Protein AF-A0A2P7REU9-F1 (afdb_monomer)

Sequence (84 aa):
KISAEFIQSVQGRKDGKLILVTAINPTPAGEGKTTTTVGLGDGLNRIGKKAVICIREASLGPNFGVKGGAAGGGYAQVVPMEDM

Structure (mmCIF, N/CA/C/O backbone):
data_AF-A0A2P7REU9-F1
#
_entry.id   AF-A0A2P7REU9-F1
#
loop_
_atom_site.group_PDB
_atom_site.id
_atom_site.type_symbol
_atom_site.label_atom_id
_atom_site.label_alt_id
_atom_site.label_comp_id
_atom_site.label_asym_id
_atom_site.label_entity_id
_atom_site.label_seq_id
_atom_site.pdbx_PDB_ins_code
_atom_site.Cartn_x
_atom_site.Cartn_y
_atom_site.Ca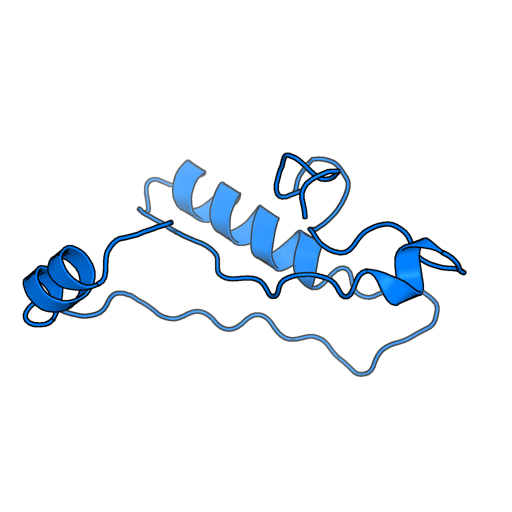rtn_z
_atom_site.occupancy
_atom_site.B_iso_or_equiv
_atom_site.auth_seq_id
_atom_site.auth_comp_id
_atom_site.auth_asym_id
_atom_site.auth_atom_id
_atom_site.pdbx_PDB_model_num
ATOM 1 N N . LYS A 1 1 ? -12.847 11.831 1.098 1.00 93.06 1 LYS A N 1
ATOM 2 C CA . LYS A 1 1 ? -11.998 12.319 2.219 1.00 93.06 1 LYS A CA 1
ATOM 3 C C . LYS A 1 1 ? -12.658 11.939 3.543 1.00 93.06 1 LYS A C 1
ATOM 5 O O . LYS A 1 1 ? -13.879 11.877 3.572 1.00 93.06 1 LYS A O 1
ATOM 10 N N . ILE A 1 2 ? -11.888 11.668 4.600 1.00 95.56 2 ILE A N 1
ATOM 11 C CA . ILE A 1 2 ? -12.416 11.432 5.957 1.00 95.56 2 ILE A CA 1
ATOM 12 C C . ILE A 1 2 ? -12.467 12.784 6.688 1.00 95.56 2 ILE A C 1
ATOM 14 O O . ILE A 1 2 ? -11.501 13.540 6.610 1.00 95.56 2 ILE A O 1
ATOM 18 N N . SER A 1 3 ? -13.584 13.109 7.344 1.00 98.12 3 SER A N 1
ATOM 19 C CA . SER A 1 3 ? -13.796 14.386 8.046 1.00 98.12 3 SER A CA 1
ATOM 20 C C . SER A 1 3 ? -12.951 14.509 9.320 1.00 98.12 3 SER A C 1
ATOM 22 O O . SER A 1 3 ? -12.720 13.513 10.013 1.00 98.12 3 SER A O 1
ATOM 24 N N . ALA A 1 4 ? -12.545 15.731 9.670 1.00 97.81 4 ALA A N 1
ATOM 25 C CA . ALA A 1 4 ? -11.725 15.998 10.853 1.00 97.81 4 ALA A CA 1
ATOM 26 C C . ALA A 1 4 ? -12.444 15.613 12.158 1.00 97.81 4 ALA A C 1
ATOM 28 O O . ALA A 1 4 ? -11.847 14.995 13.038 1.00 97.81 4 ALA A O 1
ATOM 29 N N . GLU A 1 5 ? -13.747 15.877 12.239 1.00 98.19 5 GLU A N 1
ATOM 30 C CA . GLU A 1 5 ? -14.607 15.564 13.385 1.00 98.19 5 GLU A CA 1
ATOM 31 C C . GLU A 1 5 ? -14.623 14.054 13.662 1.00 98.19 5 GLU A C 1
ATOM 33 O O . GLU A 1 5 ? -14.521 13.604 14.804 1.00 98.19 5 GLU A O 1
ATOM 38 N N . PHE A 1 6 ? -14.676 13.248 12.598 1.00 98.00 6 PHE A N 1
ATOM 39 C CA . PHE A 1 6 ? -14.625 11.791 12.708 1.00 98.00 6 PHE A CA 1
ATOM 40 C C . PHE A 1 6 ? -13.254 11.312 13.195 1.00 98.00 6 PHE A C 1
ATOM 42 O O . PHE A 1 6 ? -13.192 10.475 14.095 1.00 98.00 6 PHE A O 1
ATOM 49 N N . ILE A 1 7 ? -12.159 11.860 12.654 1.00 97.56 7 ILE A N 1
ATOM 50 C CA . ILE A 1 7 ? -10.792 11.526 13.093 1.00 97.56 7 ILE A CA 1
ATOM 51 C C . ILE A 1 7 ? -10.615 11.846 14.582 1.00 97.56 7 ILE A C 1
ATOM 53 O O . ILE A 1 7 ? -10.032 11.043 15.313 1.00 97.56 7 ILE A O 1
ATOM 57 N N . GLN A 1 8 ? -11.157 12.974 15.046 1.00 97.56 8 GLN A N 1
ATOM 58 C CA . GLN A 1 8 ? -11.131 13.358 16.455 1.00 97.56 8 GLN A CA 1
ATOM 59 C C . GLN A 1 8 ? -11.950 12.393 17.325 1.00 97.56 8 GLN A C 1
ATOM 61 O O . GLN A 1 8 ? -11.491 11.990 18.393 1.00 97.56 8 GLN A O 1
ATOM 66 N N . SER A 1 9 ? -13.115 11.944 16.844 1.00 97.81 9 SER A N 1
ATOM 67 C CA . SER A 1 9 ? -13.991 11.015 17.576 1.00 97.81 9 SER A CA 1
ATOM 68 C C . SER A 1 9 ? -13.367 9.639 17.852 1.00 97.81 9 SER A C 1
ATOM 70 O O . SER A 1 9 ? -13.812 8.928 18.753 1.00 97.81 9 SER A O 1
ATOM 72 N N . VAL A 1 10 ? -12.335 9.244 17.094 1.00 96.44 10 VAL A N 1
ATOM 73 C CA . VAL A 1 10 ? -11.710 7.914 17.195 1.00 96.44 10 VAL A CA 1
ATOM 74 C C . VAL A 1 10 ? -10.341 7.904 17.883 1.00 96.44 10 VAL A C 1
ATOM 76 O O . VAL A 1 10 ? -9.778 6.823 18.042 1.00 96.44 10 VAL A O 1
ATOM 79 N N . GLN A 1 11 ? -9.831 9.053 18.347 1.00 95.50 11 GLN A N 1
ATOM 80 C CA . GLN A 1 11 ? -8.498 9.172 18.974 1.00 95.50 11 GLN A CA 1
ATOM 81 C C . GLN A 1 11 ? -8.321 8.311 20.238 1.00 95.50 11 GLN A C 1
ATOM 83 O O . GLN A 1 11 ? -7.203 7.974 20.601 1.00 95.50 11 GLN A O 1
ATOM 88 N N . GLY A 1 12 ? -9.412 7.928 20.911 1.00 96.38 12 GLY A N 1
ATOM 89 C CA . GLY A 1 12 ? -9.363 7.053 22.091 1.00 96.38 12 GLY A CA 1
ATOM 90 C C . GLY A 1 12 ? -9.241 5.553 21.784 1.00 96.38 12 GLY A C 1
ATOM 91 O O . GLY A 1 12 ? -9.196 4.741 22.709 1.00 96.38 12 GLY A O 1
ATOM 92 N N . ARG A 1 13 ? -9.250 5.142 20.509 1.00 96.56 13 ARG A N 1
ATOM 93 C CA . ARG A 1 13 ? -9.125 3.727 20.125 1.00 96.56 13 ARG A CA 1
ATOM 94 C C . ARG A 1 13 ? -7.669 3.275 20.228 1.00 96.56 13 ARG A C 1
ATOM 96 O O . ARG A 1 13 ? -6.752 4.050 20.004 1.00 96.56 13 ARG A O 1
ATOM 103 N N . LYS A 1 14 ? -7.458 1.993 20.536 1.00 97.44 14 LYS A N 1
ATOM 104 C CA . LYS A 1 14 ? -6.115 1.400 20.508 1.00 97.44 14 LYS A CA 1
ATOM 105 C C . LYS A 1 14 ? -5.599 1.323 19.073 1.00 97.44 14 LYS A C 1
ATOM 107 O O . LYS A 1 14 ? -6.341 0.900 18.184 1.00 97.44 14 LYS A O 1
ATOM 112 N N . ASP A 1 15 ? -4.322 1.636 18.892 1.00 96.81 15 ASP A N 1
ATOM 113 C CA . ASP A 1 15 ? -3.650 1.492 17.606 1.00 96.81 15 ASP A CA 1
ATOM 114 C C . ASP A 1 15 ? -3.579 0.031 17.147 1.00 96.81 15 ASP A C 1
ATOM 116 O O . ASP A 1 15 ? -3.455 -0.914 17.935 1.00 96.81 15 ASP A O 1
ATOM 120 N N . GLY A 1 16 ? -3.651 -0.140 15.827 1.00 96.25 16 GLY A N 1
ATOM 121 C CA . GLY A 1 16 ? -3.409 -1.413 15.162 1.00 96.25 16 GLY A CA 1
ATOM 122 C C . GLY A 1 16 ? -1.920 -1.762 15.076 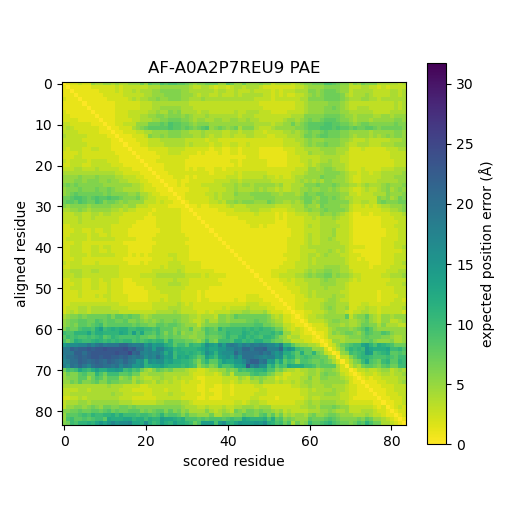1.00 96.25 16 GLY A C 1
ATOM 123 O O . GLY A 1 16 ? -1.057 -1.156 15.706 1.00 96.25 16 GLY A O 1
ATOM 124 N N . LYS A 1 17 ? -1.598 -2.767 14.258 1.00 98.19 17 LYS A N 1
ATOM 125 C CA . LYS A 1 17 ? -0.205 -3.089 13.924 1.00 98.19 17 LYS A CA 1
ATOM 126 C C . LYS A 1 17 ? 0.268 -2.198 12.776 1.00 98.19 17 LYS A C 1
ATOM 128 O O . LYS A 1 17 ? -0.432 -2.080 11.775 1.00 98.19 17 LYS A O 1
ATOM 133 N N . LEU A 1 18 ? 1.464 -1.627 12.913 1.00 98.38 18 LEU A N 1
ATOM 134 C CA . LEU A 1 18 ? 2.129 -0.856 11.864 1.00 98.38 18 LEU A CA 1
ATOM 135 C C . LEU A 1 18 ? 3.169 -1.733 11.162 1.00 98.38 18 LEU A C 1
ATOM 137 O O . LEU A 1 18 ? 4.059 -2.277 11.813 1.00 98.38 18 LEU A O 1
ATOM 141 N N . ILE A 1 19 ? 3.058 -1.858 9.840 1.00 98.38 19 ILE A N 1
ATOM 142 C CA . ILE A 1 19 ? 4.010 -2.592 9.001 1.00 98.38 19 ILE A CA 1
ATOM 143 C C . ILE A 1 19 ? 4.604 -1.612 7.991 1.00 98.38 19 ILE A C 1
ATOM 145 O O . ILE A 1 19 ? 3.877 -1.033 7.186 1.00 98.38 19 ILE A O 1
ATOM 149 N N . LEU A 1 20 ? 5.924 -1.429 8.037 1.00 98.25 20 LEU A N 1
ATOM 150 C CA . LEU A 1 20 ? 6.655 -0.574 7.105 1.00 98.25 20 LEU A CA 1
ATOM 151 C C . LEU A 1 20 ? 7.229 -1.413 5.961 1.00 98.25 20 LEU A C 1
ATOM 153 O O . LEU A 1 20 ? 8.021 -2.324 6.192 1.00 98.25 20 LEU A O 1
ATOM 157 N N . VAL A 1 21 ? 6.871 -1.066 4.725 1.00 97.44 21 VAL A N 1
ATOM 158 C CA . VAL A 1 21 ? 7.472 -1.649 3.518 1.00 97.44 21 VAL A CA 1
ATOM 159 C C . VAL A 1 21 ? 8.594 -0.735 3.029 1.00 97.44 21 VAL A C 1
ATOM 161 O O 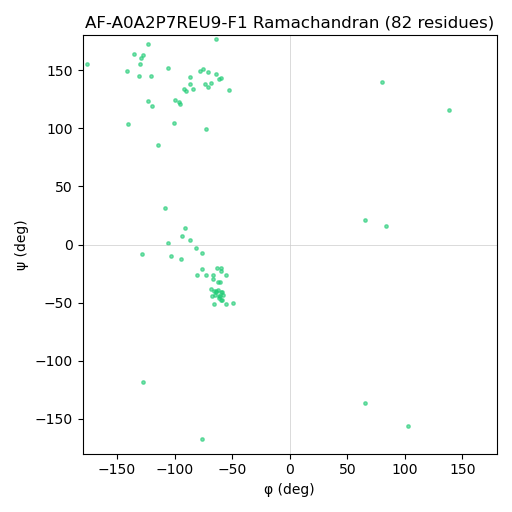. VAL A 1 21 ? 8.364 0.434 2.713 1.00 97.44 21 VAL A O 1
ATOM 164 N N . THR A 1 22 ? 9.810 -1.273 2.949 1.00 97.19 22 THR A N 1
ATOM 165 C CA . THR A 1 22 ? 10.991 -0.584 2.411 1.00 97.19 22 THR A CA 1
ATOM 166 C C . THR A 1 22 ? 11.608 -1.383 1.262 1.00 97.19 22 THR A C 1
ATOM 168 O O . THR A 1 22 ? 11.183 -2.500 0.977 1.00 97.19 22 THR A O 1
ATOM 171 N N . ALA A 1 23 ? 12.587 -0.798 0.582 1.00 95.88 23 ALA A N 1
ATOM 172 C CA . ALA A 1 23 ? 13.356 -1.445 -0.470 1.00 95.88 23 ALA A CA 1
ATOM 173 C C . ALA A 1 23 ? 14.848 -1.142 -0.289 1.00 95.88 23 ALA A C 1
ATOM 175 O O . ALA A 1 23 ? 15.218 -0.216 0.437 1.00 95.88 23 ALA A O 1
ATOM 176 N N . ILE A 1 24 ? 15.685 -1.923 -0.968 1.00 96.62 24 ILE A N 1
ATOM 177 C CA . ILE A 1 24 ? 17.101 -1.605 -1.163 1.00 96.62 24 ILE A CA 1
ATOM 178 C C . ILE A 1 24 ? 17.260 -0.321 -1.994 1.00 96.62 24 ILE A C 1
ATOM 180 O O . ILE A 1 24 ? 16.281 0.260 -2.473 1.00 96.62 24 ILE A O 1
ATOM 184 N N . ASN A 1 25 ? 18.505 0.115 -2.185 1.00 95.94 25 ASN A N 1
ATOM 185 C CA . ASN A 1 25 ? 18.818 1.229 -3.072 1.00 95.94 25 ASN A CA 1
ATOM 186 C C . ASN A 1 25 ? 18.219 0.995 -4.473 1.00 95.94 25 ASN A C 1
ATOM 188 O O . ASN A 1 25 ? 18.388 -0.101 -5.010 1.00 95.94 25 ASN A O 1
ATOM 192 N N . PRO A 1 26 ? 17.550 2.003 -5.068 1.00 92.25 26 PRO A N 1
ATOM 193 C CA . PRO A 1 26 ? 16.932 1.857 -6.377 1.00 92.25 26 PRO A CA 1
ATOM 194 C C . PRO A 1 26 ? 17.935 1.496 -7.470 1.00 92.25 26 PRO A C 1
ATOM 196 O O . PRO A 1 26 ? 19.053 2.012 -7.516 1.00 92.25 26 PRO A O 1
ATOM 199 N N . THR A 1 27 ? 17.484 0.659 -8.389 1.00 93.44 27 THR A N 1
ATOM 200 C CA . THR A 1 27 ? 18.207 0.164 -9.553 1.00 93.44 27 THR A CA 1
ATOM 201 C C . THR A 1 27 ? 17.354 0.360 -10.813 1.00 93.44 27 THR A C 1
ATOM 203 O O . THR A 1 27 ? 16.129 0.477 -10.723 1.00 93.44 27 THR A O 1
ATOM 206 N N . PRO A 1 28 ? 17.955 0.351 -12.017 1.00 89.56 28 PRO A N 1
ATOM 207 C CA . PRO A 1 28 ? 17.191 0.432 -13.264 1.00 89.56 28 PRO A CA 1
ATOM 208 C C . PRO A 1 28 ? 16.181 -0.708 -13.481 1.00 89.56 28 PRO A C 1
ATOM 210 O O . PRO A 1 28 ? 15.255 -0.542 -14.267 1.00 89.56 28 PRO A O 1
ATOM 213 N N . ALA A 1 29 ? 16.338 -1.848 -12.798 1.00 89.69 29 ALA A N 1
ATOM 214 C CA . ALA A 1 29 ? 15.414 -2.979 -12.902 1.00 89.69 29 ALA A CA 1
ATOM 215 C C . ALA A 1 29 ? 14.061 -2.717 -12.211 1.00 89.69 29 ALA A C 1
ATOM 217 O O . ALA A 1 29 ? 13.047 -3.288 -12.607 1.00 89.69 29 ALA A O 1
ATOM 218 N N . GLY A 1 30 ? 14.042 -1.833 -11.207 1.00 88.69 30 GLY A N 1
ATOM 219 C CA . GLY A 1 30 ? 12.870 -1.535 -10.393 1.00 88.69 30 GLY A CA 1
ATOM 220 C C . GLY A 1 30 ? 12.605 -2.573 -9.297 1.00 88.69 30 GLY A C 1
ATOM 221 O O . GLY A 1 30 ? 12.721 -3.778 -9.487 1.00 88.69 30 GLY A O 1
ATOM 222 N N . GLU A 1 31 ? 12.208 -2.091 -8.119 1.00 94.56 31 GLU A N 1
ATOM 223 C CA . GLU A 1 31 ? 12.107 -2.916 -6.903 1.00 94.56 31 GLU A CA 1
ATOM 224 C C . GLU A 1 31 ? 10.666 -3.311 -6.558 1.00 94.56 31 GLU A C 1
ATOM 226 O O . GLU A 1 31 ? 10.435 -4.086 -5.634 1.00 94.56 31 GLU A O 1
ATOM 231 N N . GLY A 1 32 ? 9.671 -2.731 -7.235 1.00 92.56 32 GLY A N 1
ATOM 232 C CA . GLY A 1 32 ? 8.261 -3.072 -7.014 1.00 92.56 32 GLY A CA 1
ATOM 233 C C . GLY A 1 32 ? 7.710 -2.705 -5.629 1.00 92.56 32 GLY A C 1
ATOM 234 O O . GLY A 1 32 ? 6.691 -3.251 -5.218 1.00 92.56 32 GLY A O 1
ATOM 235 N N . LYS A 1 33 ? 8.340 -1.768 -4.900 1.00 95.62 33 LYS A N 1
ATOM 236 C CA . LYS A 1 33 ? 7.964 -1.412 -3.516 1.00 95.62 33 LYS A CA 1
ATOM 237 C C . LYS A 1 33 ? 6.464 -1.146 -3.339 1.00 95.62 33 LYS A C 1
ATOM 239 O O . LYS A 1 33 ? 5.851 -1.719 -2.445 1.00 95.62 33 LYS A O 1
ATOM 244 N N . THR A 1 34 ? 5.872 -0.297 -4.183 1.00 94.50 34 THR A N 1
ATOM 245 C CA . THR A 1 34 ? 4.444 0.044 -4.070 1.00 94.50 34 THR A CA 1
ATOM 246 C C . THR A 1 34 ? 3.547 -1.145 -4.411 1.00 94.50 34 THR A C 1
ATOM 248 O O . THR A 1 34 ? 2.559 -1.368 -3.720 1.00 94.50 34 THR A O 1
ATOM 251 N N . THR A 1 35 ? 3.912 -1.953 -5.411 1.00 95.75 35 THR A N 1
ATOM 252 C CA . THR A 1 35 ? 3.200 -3.198 -5.745 1.00 95.75 35 THR A CA 1
ATOM 253 C C . THR A 1 35 ? 3.174 -4.148 -4.550 1.00 95.75 35 THR A C 1
ATOM 255 O O . THR A 1 35 ? 2.120 -4.680 -4.209 1.00 95.75 35 THR A O 1
ATOM 258 N N . THR A 1 36 ? 4.300 -4.292 -3.845 1.00 97.19 36 THR A N 1
ATOM 259 C CA . THR A 1 36 ? 4.383 -5.084 -2.611 1.00 97.19 36 THR A CA 1
ATOM 260 C C . THR A 1 36 ? 3.525 -4.496 -1.493 1.00 97.19 36 THR A C 1
ATOM 262 O O . THR A 1 36 ? 2.862 -5.248 -0.787 1.00 97.19 36 THR A O 1
ATOM 265 N N . THR A 1 37 ? 3.485 -3.170 -1.330 1.00 97.69 37 THR A N 1
ATOM 266 C CA . THR A 1 37 ? 2.600 -2.518 -0.349 1.00 97.69 37 THR A CA 1
ATOM 267 C C . THR A 1 37 ? 1.130 -2.840 -0.608 1.00 97.69 37 THR A C 1
ATOM 269 O O . THR A 1 37 ? 0.431 -3.227 0.327 1.00 97.69 37 THR A O 1
ATOM 272 N N . VAL A 1 38 ? 0.670 -2.722 -1.858 1.00 97.81 38 VAL A N 1
ATOM 273 C CA . VAL A 1 38 ? -0.722 -3.021 -2.227 1.00 97.81 38 VAL A CA 1
ATOM 274 C C . VAL A 1 38 ? -1.021 -4.510 -2.044 1.00 97.81 38 VAL A C 1
ATOM 276 O O . VAL A 1 38 ? -1.930 -4.866 -1.297 1.00 97.81 38 VAL A O 1
ATOM 279 N N . GLY A 1 39 ? -0.184 -5.385 -2.610 1.00 98.19 39 GLY A N 1
ATOM 280 C CA . GLY A 1 39 ? -0.371 -6.834 -2.528 1.00 98.19 39 GLY A CA 1
ATOM 281 C C . GLY A 1 39 ? -0.313 -7.386 -1.100 1.00 98.19 39 GLY A C 1
ATOM 282 O O . GLY A 1 39 ? -1.032 -8.329 -0.774 1.00 98.19 39 GLY A O 1
ATOM 283 N N . LEU A 1 40 ? 0.489 -6.786 -0.213 1.00 98.50 40 LEU A N 1
ATOM 284 C CA . LEU A 1 40 ? 0.496 -7.132 1.209 1.00 98.50 40 LEU A CA 1
ATOM 285 C C . LEU A 1 40 ? -0.843 -6.789 1.873 1.00 98.50 40 LEU A C 1
ATOM 287 O O . LEU A 1 40 ? -1.363 -7.597 2.641 1.00 98.50 40 LEU A O 1
ATOM 291 N N . GLY A 1 41 ? -1.410 -5.617 1.575 1.00 98.38 41 GLY A N 1
ATOM 292 C CA . GLY A 1 41 ? -2.735 -5.225 2.056 1.00 98.38 41 GLY A CA 1
ATOM 293 C C . GLY A 1 41 ? -3.825 -6.192 1.594 1.00 98.38 41 GLY A C 1
ATOM 294 O O . GLY A 1 41 ? -4.610 -6.678 2.414 1.00 98.38 41 GLY A O 1
ATOM 295 N N . ASP A 1 42 ? -3.824 -6.534 0.306 1.00 98.44 42 ASP A N 1
ATOM 296 C CA . ASP A 1 42 ? -4.764 -7.494 -0.283 1.00 98.44 42 ASP A CA 1
ATOM 297 C C . ASP A 1 42 ? -4.619 -8.882 0.352 1.00 98.44 42 ASP A C 1
ATOM 299 O O . ASP A 1 42 ? -5.605 -9.503 0.758 1.00 98.44 42 ASP A O 1
ATOM 303 N N . GLY A 1 43 ? -3.379 -9.355 0.509 1.00 98.56 43 GLY A N 1
ATOM 304 C CA . GLY A 1 43 ? -3.062 -10.632 1.140 1.00 98.56 43 GLY A CA 1
ATOM 305 C C . GLY A 1 43 ? -3.518 -10.703 2.597 1.00 98.56 43 GLY A C 1
ATOM 306 O O . GLY A 1 43 ? -4.128 -11.695 2.997 1.00 98.56 43 GLY A O 1
ATOM 307 N N . LEU A 1 44 ? -3.289 -9.644 3.383 1.00 98.69 44 LEU A N 1
ATOM 308 C CA . LEU A 1 44 ? -3.739 -9.556 4.776 1.00 98.69 44 LEU A CA 1
ATOM 309 C C . LEU A 1 44 ? -5.266 -9.641 4.885 1.00 98.69 44 LEU A C 1
ATOM 311 O O . LEU A 1 44 ? -5.775 -10.393 5.720 1.00 98.69 44 LEU A O 1
ATOM 315 N N . ASN A 1 45 ? -5.989 -8.931 4.016 1.00 98.62 45 ASN A N 1
ATOM 316 C CA . ASN A 1 45 ? -7.448 -9.017 3.956 1.00 98.62 45 ASN A CA 1
ATOM 317 C C . ASN A 1 45 ? -7.916 -10.420 3.538 1.00 98.62 45 ASN A C 1
ATOM 319 O O . ASN A 1 45 ? -8.818 -10.976 4.167 1.00 98.62 45 ASN A O 1
ATOM 323 N N . ARG A 1 46 ? -7.250 -11.053 2.561 1.00 98.44 46 ARG A N 1
ATOM 324 C CA . ARG A 1 46 ? -7.558 -12.422 2.112 1.00 98.44 46 ARG A CA 1
ATOM 325 C C . ARG A 1 46 ? -7.404 -13.474 3.215 1.00 98.44 46 ARG A C 1
ATOM 327 O O . ARG A 1 46 ? -8.154 -14.444 3.220 1.00 98.44 46 ARG A O 1
ATOM 334 N N . ILE A 1 47 ? -6.478 -13.285 4.159 1.00 98.50 47 ILE A N 1
ATOM 335 C CA . ILE A 1 47 ? -6.301 -14.178 5.322 1.00 98.50 47 ILE A CA 1
ATOM 336 C C . ILE A 1 47 ? -7.122 -13.749 6.557 1.00 98.50 47 ILE A C 1
ATOM 338 O O . ILE A 1 47 ? -6.870 -14.215 7.670 1.00 98.50 47 ILE A O 1
ATOM 3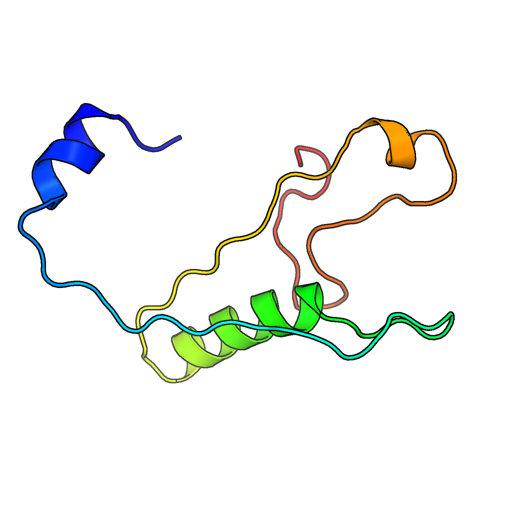42 N N . GLY A 1 48 ? -8.090 -12.841 6.390 1.00 98.31 48 GLY A N 1
ATOM 343 C CA . GLY A 1 48 ? -9.042 -12.449 7.433 1.00 98.31 48 GLY A CA 1
ATOM 344 C C . GLY A 1 48 ? -8.548 -11.374 8.406 1.00 98.31 48 GLY A C 1
ATOM 345 O O . GLY A 1 48 ? -9.140 -11.198 9.474 1.00 98.31 48 GLY A O 1
ATOM 346 N N . LYS A 1 49 ? -7.470 -10.644 8.092 1.00 98.56 49 LYS A N 1
ATOM 347 C CA . LYS A 1 49 ? -7.045 -9.472 8.876 1.00 98.56 49 LYS A CA 1
ATOM 348 C C . LYS A 1 49 ? -7.678 -8.214 8.295 1.00 98.56 49 LYS A C 1
ATOM 350 O O . LYS A 1 49 ? -7.600 -7.996 7.099 1.00 98.56 49 LYS A O 1
ATOM 355 N N . LYS A 1 50 ? -8.246 -7.351 9.140 1.00 98.12 50 LYS A N 1
ATOM 356 C CA . LYS A 1 50 ? -8.713 -6.023 8.709 1.00 98.12 50 LYS A CA 1
ATOM 357 C C . LYS A 1 50 ? -7.500 -5.126 8.464 1.00 98.12 50 LYS A C 1
ATOM 359 O O . LYS A 1 50 ? -6.926 -4.622 9.429 1.00 98.12 50 LYS A O 1
ATOM 364 N N . ALA A 1 51 ? -7.097 -4.970 7.205 1.00 98.19 51 ALA A N 1
ATOM 365 C CA . ALA A 1 51 ? -5.902 -4.226 6.820 1.00 98.19 51 ALA A CA 1
ATOM 366 C C . ALA A 1 51 ? -6.229 -3.052 5.892 1.00 98.19 51 ALA A C 1
ATOM 368 O O . ALA A 1 51 ? -7.108 -3.138 5.036 1.00 98.19 51 ALA A O 1
ATOM 369 N N . VAL A 1 52 ? -5.478 -1.966 6.061 1.00 98.12 52 VAL A N 1
ATOM 370 C CA . VAL A 1 52 ? -5.501 -0.774 5.211 1.00 98.12 52 VAL A CA 1
ATOM 371 C C . VAL A 1 52 ? -4.063 -0.420 4.842 1.00 98.12 52 VAL A C 1
ATOM 373 O O . VAL A 1 52 ? -3.154 -0.619 5.650 1.00 98.12 52 VAL A O 1
ATOM 376 N N . ILE A 1 53 ? -3.859 0.079 3.626 1.00 97.88 53 ILE A N 1
ATOM 377 C CA . ILE A 1 53 ? -2.558 0.554 3.149 1.00 97.88 53 ILE A CA 1
ATOM 378 C C . ILE A 1 53 ? -2.541 2.080 3.110 1.00 97.88 53 ILE A C 1
ATOM 380 O O . ILE A 1 53 ? -3.570 2.716 2.886 1.00 97.88 53 ILE A O 1
ATOM 384 N N . CYS A 1 54 ? -1.355 2.658 3.275 1.00 96.75 54 CYS A N 1
ATOM 385 C CA . CYS A 1 54 ? -1.129 4.091 3.135 1.00 96.75 54 CYS A CA 1
ATOM 386 C C . CYS A 1 54 ? -0.041 4.314 2.084 1.00 96.75 54 CYS A C 1
ATOM 388 O O . CYS A 1 54 ? 1.068 3.795 2.219 1.00 96.75 54 CYS A O 1
ATOM 390 N N . ILE A 1 55 ? -0.355 5.091 1.050 1.00 93.88 55 ILE A N 1
ATOM 391 C CA . ILE A 1 55 ? 0.579 5.478 -0.011 1.00 93.88 55 ILE A CA 1
ATOM 392 C C . ILE A 1 55 ? 0.586 6.999 -0.171 1.00 93.88 55 ILE A C 1
ATOM 394 O O . ILE A 1 55 ? -0.299 7.689 0.330 1.00 93.88 55 ILE A O 1
ATOM 398 N N . ARG A 1 56 ? 1.617 7.522 -0.838 1.00 91.19 56 ARG A N 1
ATOM 399 C CA . ARG A 1 56 ? 1.707 8.948 -1.173 1.00 91.19 56 ARG A CA 1
ATOM 400 C C . ARG A 1 56 ? 0.996 9.209 -2.495 1.00 91.19 56 ARG A C 1
ATOM 402 O O . ARG A 1 56 ? 1.096 8.381 -3.398 1.00 91.19 56 ARG A O 1
ATOM 409 N N . GLU A 1 57 ? 0.358 10.367 -2.594 1.00 89.00 57 GLU A N 1
ATOM 410 C CA . GLU A 1 57 ? -0.128 10.918 -3.861 1.00 89.00 57 GLU A CA 1
ATOM 411 C C . GLU A 1 57 ? 1.051 11.160 -4.813 1.00 89.00 57 GLU A C 1
ATOM 413 O O . GLU A 1 57 ? 2.161 11.510 -4.379 1.00 89.00 57 GLU A O 1
ATOM 418 N N . ALA A 1 58 ? 0.839 10.897 -6.100 1.00 82.94 58 ALA A N 1
ATOM 419 C CA . ALA A 1 58 ? 1.865 11.102 -7.108 1.00 82.94 58 ALA A CA 1
ATOM 420 C C . ALA A 1 58 ? 2.014 12.596 -7.402 1.00 82.94 58 ALA A C 1
ATOM 422 O O . ALA A 1 58 ? 1.063 13.363 -7.320 1.00 82.94 58 ALA A O 1
ATOM 423 N N . SER A 1 59 ? 3.212 13.033 -7.793 1.00 83.81 59 SER A N 1
ATOM 424 C CA . SER A 1 59 ? 3.310 14.352 -8.418 1.00 83.81 59 SER A CA 1
ATOM 425 C C . SER A 1 59 ? 2.738 14.273 -9.831 1.00 83.81 59 SER A C 1
ATOM 427 O O . SER A 1 59 ? 3.058 13.339 -10.566 1.00 83.81 59 SER A O 1
ATOM 429 N N . LEU A 1 60 ? 1.969 15.287 -10.229 1.00 83.81 60 LEU A N 1
ATOM 430 C CA . LEU A 1 60 ? 1.452 15.408 -11.591 1.00 83.81 60 LEU A CA 1
ATOM 431 C C . LEU A 1 60 ? 2.568 15.653 -12.629 1.00 83.81 60 LEU A C 1
ATOM 433 O O . LEU A 1 60 ? 2.456 15.225 -13.772 1.00 83.81 60 LEU A O 1
ATOM 437 N N . GLY A 1 61 ? 3.670 16.311 -12.249 1.00 82.75 61 GLY A N 1
ATOM 438 C CA . GLY A 1 61 ? 4.745 16.707 -13.174 1.00 82.75 61 GLY A CA 1
ATOM 439 C C . GLY A 1 61 ? 5.353 15.550 -13.991 1.00 82.75 61 GLY A C 1
ATOM 440 O O . GLY A 1 61 ? 5.414 15.652 -15.215 1.00 82.75 61 GLY A O 1
ATOM 441 N N . PRO A 1 62 ? 5.769 14.433 -13.358 1.00 79.44 62 PRO A N 1
ATOM 442 C CA . PRO A 1 62 ? 6.282 13.246 -14.048 1.00 79.44 62 PRO A CA 1
ATOM 443 C C . PRO A 1 62 ? 5.354 12.627 -15.104 1.00 79.44 62 PRO A C 1
ATOM 445 O O . PRO A 1 62 ? 5.872 12.021 -16.049 1.00 79.44 62 PRO A O 1
ATOM 448 N N . ASN A 1 63 ? 4.030 12.810 -14.987 1.00 78.12 63 ASN A N 1
ATOM 449 C CA . ASN A 1 63 ? 3.058 12.287 -15.955 1.00 78.12 63 ASN A CA 1
ATOM 450 C C . ASN A 1 63 ? 3.181 12.970 -17.328 1.00 78.12 63 ASN A C 1
ATOM 452 O O . ASN A 1 63 ? 2.871 12.354 -18.341 1.00 78.12 63 ASN A O 1
ATOM 456 N N . PHE A 1 64 ? 3.683 14.208 -17.385 1.00 81.31 64 PHE A N 1
ATOM 457 C CA . PHE A 1 64 ? 3.948 14.925 -18.641 1.00 81.31 64 PHE A CA 1
ATOM 458 C C . PHE A 1 64 ? 5.335 14.626 -19.236 1.00 81.31 64 PHE A C 1
ATOM 460 O O . PHE A 1 64 ? 5.735 15.240 -20.223 1.00 81.31 64 PHE A O 1
ATOM 467 N N . GLY A 1 65 ? 6.086 13.710 -18.618 1.00 74.31 65 GLY A N 1
ATOM 468 C CA . GLY A 1 65 ? 7.418 13.298 -19.044 1.00 74.31 65 GLY A CA 1
ATOM 469 C C . GLY A 1 65 ? 7.524 11.782 -19.185 1.00 74.31 65 GLY A C 1
ATOM 470 O O . GLY A 1 65 ? 6.867 11.171 -20.018 1.00 74.31 65 GLY A O 1
ATOM 471 N N . VAL A 1 66 ? 8.406 11.171 -18.393 1.00 64.62 66 VAL A N 1
ATOM 472 C CA . VAL A 1 66 ? 8.870 9.786 -18.603 1.00 64.62 66 VAL A CA 1
ATOM 473 C C . VAL A 1 66 ? 8.066 8.750 -17.800 1.00 64.62 66 VAL A C 1
ATOM 475 O O . VAL A 1 66 ? 8.220 7.553 -18.031 1.00 64.62 66 VAL A O 1
ATOM 478 N N . LYS A 1 67 ? 7.225 9.153 -16.833 1.00 62.84 67 LYS A N 1
ATOM 479 C CA . LYS A 1 67 ? 6.642 8.195 -15.879 1.00 62.84 67 LYS A CA 1
ATOM 480 C C . LYS A 1 67 ? 5.180 8.487 -15.543 1.00 62.84 67 LYS A C 1
ATOM 482 O O . LYS A 1 67 ? 4.904 9.338 -14.708 1.00 62.84 67 LYS A O 1
ATOM 487 N N . GLY A 1 68 ? 4.281 7.700 -16.134 1.00 57.50 68 GLY A N 1
ATOM 488 C CA . GLY A 1 68 ? 2.880 7.581 -15.731 1.00 57.50 68 GLY A CA 1
ATOM 489 C C . GLY A 1 68 ? 2.682 6.321 -14.893 1.00 57.50 68 GLY A C 1
ATOM 490 O O . GLY A 1 68 ? 2.713 5.213 -15.421 1.00 57.50 68 GLY A O 1
ATOM 491 N N . GLY A 1 69 ? 2.538 6.475 -13.578 1.00 64.69 69 GLY A N 1
ATOM 492 C CA . GLY A 1 69 ? 2.118 5.383 -12.697 1.00 64.69 69 GLY A CA 1
ATOM 493 C C . GLY A 1 69 ? 2.880 5.299 -11.380 1.00 64.69 69 GLY A C 1
ATOM 494 O O . GLY A 1 69 ? 4.084 5.034 -11.335 1.00 64.69 69 GLY A O 1
ATOM 495 N N . ALA A 1 70 ? 2.149 5.514 -10.286 1.00 67.62 70 ALA A N 1
ATOM 496 C CA . ALA A 1 70 ? 2.710 5.614 -8.938 1.00 67.62 70 ALA A CA 1
ATOM 497 C C . ALA A 1 70 ? 2.028 4.700 -7.906 1.00 67.62 70 ALA A C 1
ATOM 499 O O . ALA A 1 70 ? 2.527 4.565 -6.788 1.00 67.62 70 ALA A O 1
ATOM 500 N N . ALA A 1 71 ? 0.923 4.053 -8.281 1.00 84.69 71 ALA A N 1
ATOM 501 C CA . ALA A 1 71 ? -0.020 3.420 -7.366 1.00 84.69 71 ALA A CA 1
ATOM 502 C C . ALA A 1 71 ? 0.022 1.879 -7.380 1.00 84.69 71 ALA A C 1
ATOM 504 O O . ALA A 1 71 ? -0.992 1.231 -7.149 1.00 84.69 71 ALA A O 1
ATOM 505 N N . GLY A 1 72 ? 1.19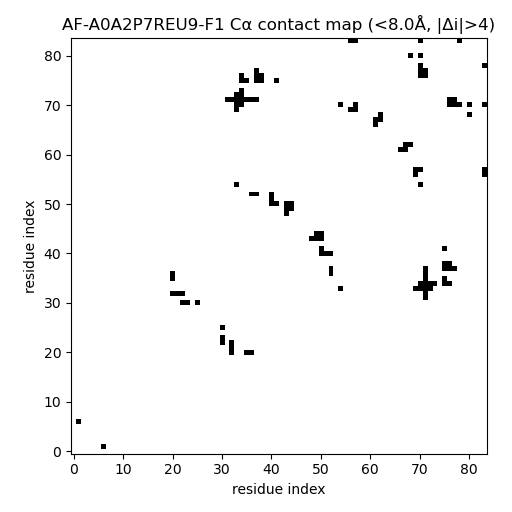0 1.284 -7.646 1.00 87.12 72 GLY A N 1
ATOM 506 C CA . GLY A 1 72 ? 1.361 -0.170 -7.782 1.00 87.12 72 GLY A CA 1
ATOM 507 C C . GLY A 1 72 ? 1.483 -0.605 -9.244 1.00 87.12 72 GLY A C 1
ATOM 508 O O . GLY A 1 72 ? 1.910 0.185 -10.085 1.00 87.12 72 GLY A O 1
ATOM 509 N N . GLY A 1 73 ? 1.160 -1.864 -9.542 1.00 91.50 73 GLY A N 1
ATOM 510 C CA . GLY A 1 73 ? 1.212 -2.404 -10.901 1.00 91.50 73 GLY A CA 1
ATOM 511 C C . GLY A 1 73 ? 0.706 -3.844 -11.003 1.00 91.50 73 GLY A C 1
ATOM 512 O O . GLY A 1 73 ? 0.736 -4.601 -10.031 1.00 91.50 73 GLY A O 1
ATOM 513 N N . GLY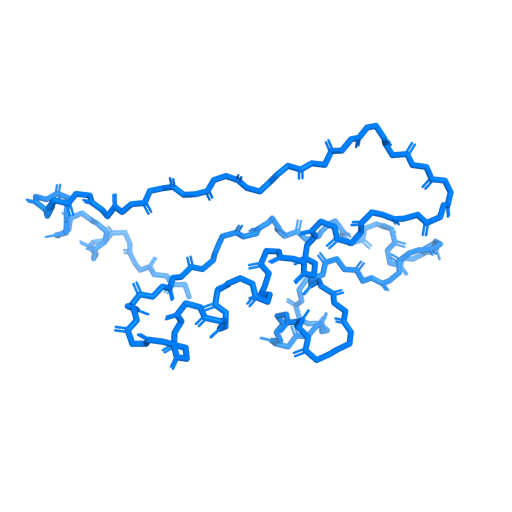 A 1 74 ? 0.244 -4.234 -12.193 1.00 93.19 74 GLY A N 1
ATOM 514 C CA . GLY A 1 74 ? -0.389 -5.537 -12.414 1.00 93.19 74 GLY A CA 1
ATOM 515 C C . GLY A 1 74 ? -1.711 -5.661 -11.647 1.00 93.19 74 GLY A C 1
ATOM 516 O O . GLY A 1 74 ? -2.504 -4.727 -11.617 1.00 93.19 74 GLY A O 1
ATOM 517 N N . TYR A 1 75 ? -1.941 -6.807 -11.000 1.00 94.25 75 TYR A N 1
ATOM 518 C CA . TYR A 1 75 ? -3.149 -7.046 -10.194 1.00 94.25 75 TYR A CA 1
ATOM 519 C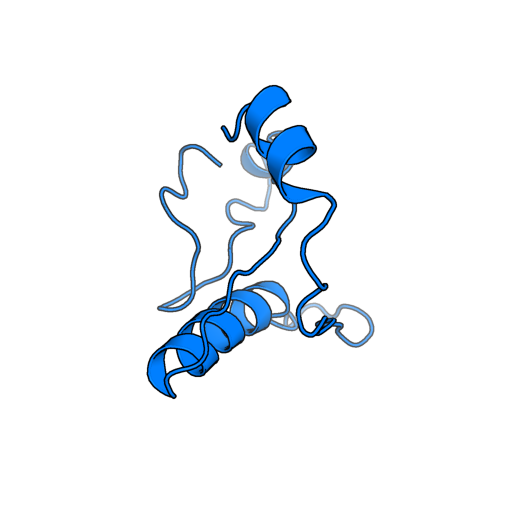 C . TYR A 1 75 ? -3.141 -6.354 -8.821 1.00 94.25 75 TYR A C 1
ATOM 521 O O . TYR A 1 75 ? -4.156 -6.381 -8.135 1.00 94.25 75 TYR A O 1
ATOM 529 N N . ALA A 1 76 ? -2.019 -5.750 -8.420 1.00 96.25 76 ALA A N 1
ATOM 530 C CA . ALA A 1 76 ? -1.865 -5.061 -7.142 1.00 96.25 76 ALA A CA 1
ATOM 531 C C . ALA A 1 76 ? -1.657 -3.560 -7.389 1.00 96.25 76 ALA A C 1
ATOM 533 O O . ALA A 1 76 ? -0.525 -3.073 -7.481 1.00 96.25 76 ALA A O 1
ATOM 534 N N . GLN A 1 77 ? -2.769 -2.839 -7.527 1.00 94.69 77 GLN A N 1
ATOM 535 C CA . GLN A 1 77 ? -2.812 -1.404 -7.806 1.00 94.69 77 GLN A CA 1
ATOM 536 C C . GLN A 1 77 ? -3.943 -0.711 -7.037 1.00 94.69 77 GLN A C 1
ATOM 538 O O . GLN A 1 77 ? -4.987 -1.310 -6.784 1.00 94.69 77 GLN A O 1
ATOM 543 N N . VAL A 1 78 ? -3.746 0.560 -6.690 1.00 93.62 78 VAL A N 1
ATOM 544 C CA . VAL A 1 78 ? -4.826 1.429 -6.205 1.00 93.62 78 VAL A CA 1
ATOM 545 C C . VAL A 1 78 ? -5.518 2.071 -7.404 1.00 93.62 78 VAL A C 1
ATOM 547 O O . VAL A 1 78 ? -4.865 2.476 -8.363 1.00 93.62 78 VAL A O 1
ATOM 550 N N . VAL A 1 79 ? -6.847 2.137 -7.345 1.00 92.56 79 VAL A N 1
ATOM 551 C CA . VAL A 1 79 ? -7.717 2.654 -8.408 1.00 92.56 79 VAL A CA 1
ATOM 552 C C . VAL A 1 79 ? -8.705 3.684 -7.843 1.00 92.56 79 VAL A C 1
ATOM 554 O O . VAL A 1 79 ? -9.031 3.596 -6.653 1.00 92.56 79 VAL A O 1
ATOM 557 N N . PRO A 1 80 ? -9.230 4.612 -8.665 1.00 90.12 80 PRO A N 1
ATOM 558 C CA . PRO A 1 80 ? -8.902 4.850 -10.080 1.00 90.12 80 PRO A CA 1
ATOM 559 C C . PRO A 1 80 ? -7.510 5.476 -10.260 1.00 90.12 80 PRO A C 1
ATOM 561 O O . PRO A 1 80 ? -7.136 6.387 -9.536 1.00 90.12 80 PRO A O 1
ATOM 564 N N . MET A 1 81 ? -6.732 4.968 -11.222 1.00 82.69 81 MET A N 1
ATOM 565 C CA . MET A 1 81 ? -5.340 5.396 -11.445 1.00 82.69 81 MET A CA 1
ATOM 566 C C . MET A 1 81 ? -5.230 6.762 -12.145 1.00 82.69 81 MET A C 1
ATOM 568 O O . MET A 1 81 ? -4.191 7.405 -12.060 1.00 82.69 81 MET A O 1
ATOM 572 N N . GLU A 1 82 ? -6.289 7.189 -12.833 1.00 77.38 82 GLU A N 1
ATOM 573 C CA . GLU A 1 82 ? -6.349 8.442 -13.602 1.00 77.38 82 GLU A CA 1
ATOM 574 C C . GLU A 1 82 ? -6.627 9.671 -12.722 1.00 77.38 82 GLU A C 1
ATOM 576 O O . GLU A 1 82 ? -6.194 10.770 -13.057 1.00 77.38 82 GLU A O 1
ATOM 581 N N . ASP A 1 83 ? -7.294 9.475 -11.579 1.00 75.94 83 ASP A N 1
ATOM 582 C CA . ASP A 1 83 ? -7.659 10.543 -10.635 1.00 75.94 83 ASP A CA 1
ATOM 583 C C . ASP A 1 83 ? -6.619 10.730 -9.507 1.00 75.94 83 ASP A C 1
ATOM 585 O O . ASP A 1 83 ? -6.884 11.436 -8.528 1.00 75.94 83 ASP A O 1
ATOM 589 N N . ME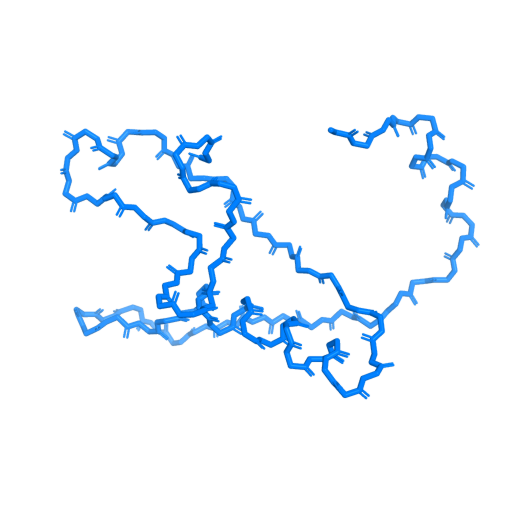T A 1 84 ? -5.476 10.036 -9.600 1.00 66.00 84 MET A N 1
ATOM 590 C CA . MET A 1 84 ? -4.434 9.935 -8.565 1.00 66.00 84 MET A CA 1
ATOM 591 C C . MET A 1 84 ? -3.211 10.827 -8.783 1.00 66.00 84 MET A C 1
ATOM 593 O O . MET A 1 84 ? -2.871 11.138 -9.946 1.00 66.00 84 MET A O 1
#

Mean predicted aligned error: 4.36 Å

InterPro domains:
  IPR000559 Formate-tetrahydrofolate ligase, FTHFS [PF01268] (1-84)
  IPR020628 Formate-tetrahydrofolate ligase, FTHFS, conserved site [PS00721] (65-75)
  IPR027417 P-loop containing nucleoside triphosphate hydrolase [G3DSA:3.40.50.300] (1-84)
  IPR027417 P-loop containing nucleoside triphosphate hydrolase [SSF52540] (1-84)

Foldseek 3Di:
DDDPVVVVVCPPDDDDDDDDQDDDDDDPVGDQRLQCQQVVQVVCVVVPHNGDGDDDDDDPVCVVDDDQFDAGDDPRGDPPSVVD

Radius of gyration: 15.54 Å; Cα contacts (8 Å, |Δi|>4): 62; chains: 1; bounding box: 33×31×41 Å

Solvent-accessible surface area (backbone atoms only — not comparable to full-atom values): 5745 Å² total; per-residue (Å²): 138,86,56,69,70,58,57,61,74,50,68,86,57,82,81,80,89,88,82,87,86,80,74,76,85,89,56,98,85,63,84,56,55,50,24,50,47,42,41,50,29,54,50,38,42,74,75,72,40,96,59,82,76,88,81,77,82,56,72,71,70,45,54,82,63,92,48,80,80,72,51,36,51,86,96,22,53,60,78,70,67,87,85,87

pLDDT: mean 91.37, std 9.75, range [57.5, 98.69]

Secondary structure (DSSP, 8-state):
---HHHHHHTTTSPP--------SS--TT---HHHHHHHHHHHH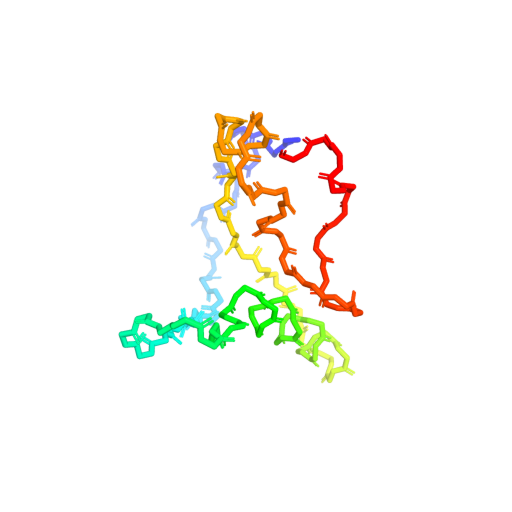HHTT-------PPPPSGGGGTT----SEETTEE-S-STT-

Organism: NCBI:txid1295366